Protein AF-A0A0F9HBB3-F1 (afdb_monomer_lite)

Sequence (135 aa):
MDFDGTVVENNNYPRLGKELPGAIDTLLRVQELGGRFYLWTCRGGQELEDAQKFLLSRGIALHAPYYLEGGAKPLADLYIDDRGLGAPLTPRGLDWAAIAPRLIEAMESTSRAETGCASSQEIDSPRSRQGDGEQ

Organism: NCBI:txid412755

InterPro domains:
  IPR023214 HAD superfamily [G3DSA:3.40.50.1000] (1-112)
  IPR036412 HAD-like superfamily [SSF56784] (2-86)

Radius of gyration: 22.54 Å; chains: 1; bounding box: 30×93×33 Å

Structure (mmCIF, N/CA/C/O backbone):
data_AF-A0A0F9HBB3-F1
#
_entry.id   AF-A0A0F9HBB3-F1
#
loop_
_atom_site.group_PDB
_atom_site.id
_atom_site.type_symbol
_atom_site.label_atom_id
_atom_site.label_alt_id
_atom_site.label_comp_id
_atom_site.label_asym_id
_atom_site.label_entity_id
_atom_site.label_seq_id
_atom_site.pdbx_PDB_ins_code
_atom_site.Cartn_x
_atom_site.Cartn_y
_atom_site.Cartn_z
_atom_site.occupancy
_atom_site.B_iso_or_equiv
_atom_site.auth_seq_id
_atom_site.auth_comp_id
_atom_site.auth_asym_id
_atom_site.auth_atom_id
_atom_site.pdbx_PDB_model_num
ATOM 1 N N . MET A 1 1 ? 0.203 -5.256 3.654 1.00 93.75 1 MET A N 1
ATOM 2 C CA . MET A 1 1 ? 0.418 -4.016 2.883 1.00 93.75 1 MET A CA 1
ATOM 3 C C . MET A 1 1 ? 0.081 -2.850 3.791 1.00 93.75 1 MET A C 1
ATOM 5 O O . MET A 1 1 ? -0.979 -2.893 4.410 1.00 93.75 1 MET A O 1
ATOM 9 N N . ASP A 1 2 ? 0.975 -1.873 3.898 1.00 96.31 2 ASP A N 1
ATOM 10 C CA . ASP A 1 2 ? 0.720 -0.599 4.579 1.00 96.31 2 ASP A CA 1
ATOM 11 C C . ASP A 1 2 ? -0.264 0.298 3.792 1.00 96.31 2 ASP A C 1
ATOM 13 O O . ASP A 1 2 ? -0.657 -0.026 2.671 1.00 96.31 2 ASP A O 1
ATOM 17 N N . PHE A 1 3 ? -0.741 1.387 4.399 1.00 97.44 3 PHE A N 1
ATOM 18 C CA . PHE A 1 3 ? -1.694 2.315 3.802 1.00 97.44 3 PHE A CA 1
ATOM 19 C C . PHE A 1 3 ? -1.113 3.708 3.512 1.00 97.44 3 PHE A C 1
ATOM 21 O O . PHE A 1 3 ? -1.148 4.148 2.360 1.00 97.44 3 PHE A O 1
ATOM 28 N N . ASP A 1 4 ? -0.604 4.417 4.520 1.00 98.19 4 ASP A N 1
ATOM 29 C CA . ASP A 1 4 ? -0.186 5.820 4.405 1.00 98.19 4 ASP A CA 1
ATOM 30 C C . ASP A 1 4 ? 1.265 5.937 3.950 1.00 98.19 4 ASP A C 1
ATOM 32 O O . ASP A 1 4 ? 2.185 5.632 4.692 1.00 98.19 4 ASP A O 1
ATOM 36 N N . GLY A 1 5 ? 1.473 6.458 2.746 1.00 98.19 5 GLY A N 1
ATOM 37 C CA . GLY A 1 5 ? 2.761 6.430 2.054 1.00 98.19 5 GLY A CA 1
ATOM 38 C C . GLY A 1 5 ? 2.877 5.239 1.104 1.00 98.19 5 GLY A C 1
ATOM 39 O O . GLY A 1 5 ? 3.678 5.297 0.173 1.00 98.19 5 GLY A O 1
ATOM 40 N N . THR A 1 6 ? 2.026 4.220 1.267 1.00 98.50 6 THR A N 1
ATOM 41 C CA . THR A 1 6 ? 2.013 2.997 0.449 1.00 98.50 6 THR A CA 1
ATOM 42 C C . THR A 1 6 ? 0.875 2.959 -0.571 1.00 98.50 6 THR A C 1
ATOM 44 O O . THR A 1 6 ? 1.124 2.700 -1.741 1.00 98.50 6 THR A O 1
ATOM 47 N N . VAL A 1 7 ? -0.372 3.231 -0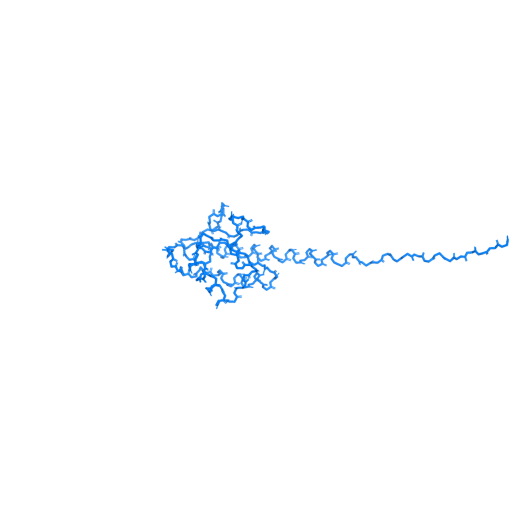.185 1.00 98.56 7 VAL A N 1
ATOM 48 C CA . VAL A 1 7 ? -1.538 3.278 -1.098 1.00 98.56 7 VAL A CA 1
ATOM 49 C C . VAL A 1 7 ? -1.937 4.719 -1.398 1.00 98.56 7 VAL A C 1
ATOM 51 O O . VAL A 1 7 ? -2.297 5.066 -2.525 1.00 98.56 7 VAL A O 1
ATOM 54 N N . VAL A 1 8 ? -1.867 5.567 -0.376 1.00 98.62 8 VAL A N 1
ATOM 55 C CA . VAL A 1 8 ? -2.167 6.997 -0.446 1.00 98.62 8 VAL A CA 1
ATOM 56 C C . VAL A 1 8 ? -0.969 7.812 0.029 1.00 98.62 8 VAL A C 1
ATOM 58 O O . VAL A 1 8 ? -0.063 7.278 0.652 1.00 98.62 8 VAL A O 1
ATOM 61 N N . GLU A 1 9 ? -0.945 9.113 -0.240 1.00 98.44 9 GLU A N 1
ATOM 62 C CA . GLU A 1 9 ? 0.061 10.020 0.327 1.00 98.44 9 GLU A CA 1
ATOM 63 C C . GLU A 1 9 ? -0.022 10.077 1.868 1.00 98.44 9 GLU A C 1
ATOM 65 O O . GLU A 1 9 ? -1.108 10.207 2.431 1.00 98.44 9 GLU A O 1
ATOM 70 N N . ASN A 1 10 ? 1.126 10.066 2.556 1.00 96.25 10 ASN A N 1
ATOM 71 C CA . ASN A 1 10 ? 1.206 10.108 4.030 1.00 96.25 10 ASN A CA 1
ATOM 72 C C . ASN A 1 10 ? 1.020 11.524 4.637 1.00 96.25 10 ASN A C 1
ATOM 74 O O . ASN A 1 10 ? 0.930 11.697 5.848 1.00 96.25 10 ASN A O 1
ATOM 78 N N . ASN A 1 11 ? 0.966 12.578 3.821 1.00 93.25 11 ASN A N 1
ATOM 79 C CA . ASN A 1 11 ? 0.904 13.979 4.280 1.00 93.25 11 ASN A CA 1
ATOM 80 C C . ASN A 1 11 ? -0.450 14.405 4.883 1.00 93.25 11 ASN A C 1
ATOM 82 O O . ASN A 1 11 ? -0.570 15.528 5.376 1.00 93.25 11 ASN A O 1
ATOM 86 N N . ASN A 1 12 ? -1.460 13.534 4.845 1.00 93.00 12 ASN A N 1
ATOM 87 C CA . ASN A 1 12 ? -2.828 13.872 5.225 1.00 93.00 12 ASN A CA 1
ATOM 88 C C . ASN A 1 12 ? -3.330 13.174 6.491 1.00 93.00 12 ASN A C 1
ATOM 90 O O . ASN A 1 12 ? -4.432 13.514 6.931 1.00 93.00 12 ASN A O 1
ATOM 94 N N . TYR A 1 13 ? -2.558 12.258 7.086 1.00 90.88 13 TYR A N 1
ATOM 95 C CA . TYR A 1 13 ? -2.948 11.575 8.322 1.00 90.88 13 TYR A CA 1
ATOM 96 C C . TYR A 1 13 ? -3.324 12.605 9.414 1.00 90.88 13 TYR A C 1
ATOM 98 O O . TYR A 1 13 ? -2.582 13.573 9.613 1.00 90.88 13 TYR A O 1
ATOM 106 N N . PRO A 1 14 ? -4.480 12.471 10.099 1.00 93.75 14 PRO A N 1
ATOM 107 C CA . PRO A 1 14 ? -5.372 11.299 10.151 1.00 93.75 14 PRO A CA 1
ATOM 108 C C . PRO A 1 14 ? -6.371 11.148 8.987 1.00 93.75 14 PRO A C 1
ATOM 110 O O . PRO A 1 14 ? -6.977 10.089 8.812 1.00 93.75 14 PRO A O 1
ATOM 113 N N . ARG A 1 15 ? -6.543 12.174 8.145 1.00 97.31 15 ARG A N 1
ATOM 114 C CA . ARG A 1 15 ? -7.415 12.102 6.960 1.00 97.31 15 ARG A CA 1
ATOM 115 C C . ARG A 1 15 ? -6.806 11.202 5.881 1.00 97.31 15 ARG A C 1
ATOM 117 O O . ARG A 1 15 ? -5.633 10.837 5.928 1.00 97.31 15 ARG A O 1
ATOM 124 N N . LEU A 1 16 ? -7.616 10.844 4.889 1.00 97.56 16 LEU A N 1
ATOM 125 C CA . LEU A 1 16 ? -7.142 10.103 3.724 1.00 97.56 16 LEU A CA 1
ATOM 126 C C . LEU A 1 16 ? -6.264 10.999 2.835 1.00 97.56 16 LEU A C 1
ATOM 128 O O . LEU A 1 16 ? -6.605 12.154 2.543 1.00 97.56 16 LEU A O 1
ATOM 132 N N . GLY A 1 17 ? -5.124 10.456 2.415 1.00 97.50 17 GLY A N 1
ATOM 133 C CA . GLY A 1 17 ? -4.286 11.036 1.373 1.00 97.50 17 GLY A CA 1
ATOM 134 C C . GLY A 1 17 ? -4.878 10.851 -0.020 1.00 97.50 17 GLY A C 1
ATOM 135 O O . GLY A 1 17 ? -5.872 10.148 -0.223 1.00 97.50 17 GLY A O 1
ATOM 136 N N . LYS A 1 18 ? -4.243 11.482 -1.007 1.00 98.19 18 LYS A N 1
ATOM 137 C CA . LYS A 1 18 ? -4.524 11.180 -2.413 1.00 98.19 18 LYS A CA 1
ATOM 138 C C . LYS A 1 18 ? -3.926 9.829 -2.767 1.00 98.19 18 LYS A C 1
ATOM 140 O O . LYS A 1 18 ? -2.851 9.491 -2.288 1.00 98.19 18 LYS A O 1
ATOM 145 N N . GLU A 1 19 ? -4.597 9.105 -3.646 1.00 98.31 19 GLU A N 1
ATOM 146 C CA . GLU A 1 19 ? -4.089 7.858 -4.208 1.00 98.31 19 GLU A CA 1
ATOM 147 C C . GLU A 1 19 ? -2.707 8.050 -4.853 1.00 98.31 19 GLU A C 1
ATOM 149 O O . GLU A 1 19 ? -2.462 9.039 -5.567 1.00 98.31 19 GLU A O 1
ATOM 154 N N . LEU A 1 20 ? -1.798 7.111 -4.580 1.00 98.62 20 LEU A N 1
ATOM 155 C CA . LEU A 1 20 ? -0.506 7.062 -5.249 1.00 98.62 20 LEU A CA 1
ATOM 156 C C . LEU A 1 20 ? -0.673 6.504 -6.669 1.00 98.62 20 LEU A C 1
ATOM 158 O O . LEU A 1 20 ? -1.389 5.518 -6.853 1.00 98.62 20 LEU A O 1
ATOM 162 N N . PRO A 1 21 ? -0.028 7.107 -7.686 1.00 98.56 21 PRO A N 1
ATOM 163 C CA . PRO A 1 21 ? -0.163 6.655 -9.067 1.00 98.56 21 PRO A CA 1
ATOM 164 C C . PRO A 1 21 ? 0.197 5.177 -9.216 1.00 98.56 21 PRO A C 1
ATOM 166 O O . PRO A 1 21 ? 1.276 4.771 -8.798 1.00 98.56 21 PRO A O 1
ATOM 169 N N . GLY A 1 22 ? -0.693 4.391 -9.823 1.00 98.25 22 GLY A N 1
ATOM 170 C CA . GLY A 1 22 ? -0.478 2.966 -10.088 1.00 98.25 22 GLY A CA 1
ATOM 171 C C . GLY A 1 22 ? -0.702 2.033 -8.894 1.00 98.25 22 GLY A C 1
ATOM 172 O O . GLY A 1 22 ? -0.636 0.819 -9.082 1.00 98.25 22 GLY A O 1
ATOM 173 N N . ALA A 1 23 ? -1.001 2.549 -7.695 1.00 98.50 23 ALA A N 1
ATOM 174 C CA . ALA A 1 23 ? -1.242 1.715 -6.518 1.00 98.50 23 ALA A CA 1
ATOM 175 C C . ALA A 1 23 ? -2.442 0.785 -6.722 1.00 98.50 23 ALA A C 1
ATOM 177 O O . ALA A 1 23 ? -2.316 -0.433 -6.638 1.00 98.50 23 ALA A O 1
ATOM 178 N N . ILE A 1 24 ? -3.604 1.354 -7.041 1.00 98.56 24 ILE A N 1
ATOM 179 C CA . ILE A 1 24 ? -4.853 0.596 -7.151 1.00 98.56 24 ILE A CA 1
ATOM 180 C C . ILE A 1 24 ? -4.826 -0.369 -8.330 1.00 98.56 24 ILE A C 1
ATOM 182 O O . ILE A 1 24 ? -5.156 -1.538 -8.145 1.00 98.56 24 ILE A O 1
ATOM 186 N N . ASP A 1 25 ? -4.354 0.076 -9.495 1.00 98.50 25 ASP A N 1
ATOM 187 C CA . ASP A 1 25 ? -4.221 -0.778 -10.681 1.00 98.50 25 ASP A CA 1
ATOM 188 C C . ASP A 1 25 ? -3.331 -1.999 -10.401 1.00 98.50 25 ASP A C 1
ATOM 190 O O . ASP A 1 25 ? -3.673 -3.129 -10.755 1.00 98.50 25 ASP A O 1
ATOM 194 N N . THR A 1 26 ? -2.210 -1.794 -9.699 1.00 98.38 26 THR A N 1
ATOM 195 C CA . THR A 1 26 ? -1.307 -2.892 -9.331 1.00 98.38 26 THR A CA 1
ATOM 196 C C . THR A 1 26 ? -1.965 -3.847 -8.341 1.00 98.38 26 THR A C 1
ATOM 198 O O . THR A 1 26 ? -1.866 -5.063 -8.501 1.00 98.38 26 THR A O 1
ATOM 201 N N . LEU A 1 27 ? -2.648 -3.324 -7.320 1.00 98.06 27 LEU A N 1
ATOM 202 C CA . LEU A 1 27 ? -3.306 -4.152 -6.311 1.00 98.06 27 LEU A CA 1
ATOM 203 C C . LEU A 1 27 ? -4.449 -4.979 -6.908 1.00 98.06 27 LEU A C 1
ATOM 205 O O . LEU A 1 27 ? -4.549 -6.166 -6.602 1.00 98.06 27 LEU A O 1
ATOM 209 N N . LEU A 1 28 ? -5.254 -4.397 -7.803 1.00 98.31 28 LEU A N 1
ATOM 210 C CA . LEU A 1 28 ? -6.279 -5.126 -8.554 1.00 98.31 28 LEU A CA 1
ATOM 211 C C . LEU A 1 28 ? -5.650 -6.269 -9.352 1.00 98.31 28 LEU A C 1
ATOM 213 O O . LEU A 1 28 ? -6.099 -7.409 -9.241 1.00 98.31 28 LEU A O 1
ATOM 217 N N . ARG A 1 29 ? -4.555 -5.996 -10.073 1.00 97.81 29 ARG A N 1
ATOM 218 C CA . ARG A 1 29 ? -3.848 -7.018 -10.852 1.00 97.81 29 ARG A CA 1
ATOM 219 C C . ARG A 1 29 ? -3.292 -8.146 -9.981 1.00 97.81 29 ARG A C 1
ATOM 221 O O . ARG A 1 29 ? -3.386 -9.313 -10.347 1.00 97.81 29 ARG A O 1
ATOM 228 N N . VAL A 1 30 ? -2.730 -7.827 -8.819 1.00 96.44 30 VAL A N 1
ATOM 229 C CA . VAL A 1 30 ? -2.276 -8.840 -7.852 1.00 96.44 30 VAL A CA 1
ATOM 230 C C . VAL A 1 30 ? -3.449 -9.694 -7.362 1.00 96.44 30 VAL A C 1
ATOM 232 O O . VAL A 1 30 ? -3.302 -10.909 -7.249 1.00 96.44 30 VAL A O 1
ATOM 235 N N . GLN A 1 31 ? -4.614 -9.090 -7.121 1.00 95.19 31 GLN A N 1
ATOM 236 C CA . GLN A 1 31 ? -5.833 -9.803 -6.727 1.00 95.19 31 GLN A CA 1
ATOM 237 C C . GLN A 1 31 ? -6.323 -10.760 -7.826 1.00 95.19 31 GLN A C 1
ATOM 239 O O . GLN A 1 31 ? -6.694 -11.894 -7.528 1.00 95.19 31 GLN A O 1
ATOM 244 N N . GLU A 1 32 ? -6.275 -10.343 -9.096 1.00 95.88 32 GLU A N 1
ATOM 245 C CA . GLU A 1 32 ? -6.585 -11.206 -10.250 1.00 95.88 32 GLU A CA 1
ATOM 246 C C . GLU A 1 32 ? -5.653 -12.419 -10.341 1.00 95.88 32 GLU A C 1
ATOM 248 O O . GLU A 1 32 ? -6.074 -13.500 -10.745 1.00 95.88 32 GLU A O 1
ATOM 253 N N . LEU A 1 33 ? -4.392 -12.251 -9.938 1.00 95.50 33 LEU A N 1
ATOM 254 C CA . LEU A 1 33 ? -3.392 -13.318 -9.873 1.00 95.50 33 LEU A CA 1
ATOM 255 C C . LEU A 1 33 ? -3.518 -14.194 -8.610 1.00 95.50 33 LEU A C 1
ATOM 257 O O . LEU A 1 33 ? -2.625 -14.986 -8.323 1.00 95.50 33 LEU A O 1
ATOM 261 N N . GLY A 1 34 ? -4.605 -14.057 -7.843 1.00 93.69 34 GLY A N 1
ATOM 262 C CA . GLY A 1 34 ? -4.869 -14.843 -6.632 1.00 93.69 34 GLY A CA 1
ATOM 263 C C . GLY A 1 34 ? -4.235 -14.282 -5.356 1.00 93.69 34 GLY A C 1
ATOM 264 O O . GLY A 1 34 ? -4.300 -14.914 -4.299 1.00 93.69 34 GLY A O 1
ATOM 265 N N . GLY A 1 35 ? -3.635 -13.092 -5.426 1.00 94.00 35 GLY A N 1
ATOM 266 C CA . GLY A 1 35 ? -3.054 -12.412 -4.276 1.00 94.00 35 GLY A CA 1
ATOM 267 C C . GLY A 1 35 ? -4.105 -12.010 -3.246 1.00 94.00 35 GLY A C 1
ATOM 268 O O . GLY A 1 35 ? -5.199 -11.553 -3.574 1.00 94.00 35 GLY A O 1
ATOM 269 N N . ARG A 1 36 ? -3.754 -12.168 -1.968 1.00 93.44 36 ARG A N 1
ATOM 270 C CA . ARG A 1 36 ? -4.604 -11.812 -0.828 1.00 93.44 36 ARG A CA 1
ATOM 271 C C . ARG A 1 36 ? -3.969 -10.676 -0.048 1.00 93.44 36 ARG A C 1
ATOM 273 O O . ARG A 1 36 ? -2.779 -10.715 0.257 1.00 93.44 36 ARG A O 1
ATOM 280 N N . PHE A 1 37 ? -4.777 -9.690 0.328 1.00 93.75 37 PHE A N 1
ATOM 281 C CA . PHE A 1 37 ? -4.292 -8.534 1.072 1.00 93.75 37 PHE A CA 1
ATOM 282 C C . PHE A 1 37 ? -4.689 -8.581 2.540 1.00 93.75 37 PHE A C 1
ATOM 284 O O . PHE A 1 37 ? -5.864 -8.700 2.888 1.00 93.75 37 PHE A O 1
ATOM 291 N N . TYR A 1 38 ? -3.685 -8.396 3.391 1.00 92.06 38 TYR A N 1
ATOM 292 C CA . TYR A 1 38 ? -3.844 -7.990 4.781 1.00 92.06 38 TYR A CA 1
ATOM 293 C C . TYR A 1 38 ? -3.453 -6.516 4.887 1.00 92.06 38 TYR A C 1
ATOM 295 O O . TYR A 1 38 ? -2.335 -6.142 4.504 1.00 92.06 38 TYR A O 1
ATOM 303 N N . LEU A 1 39 ? -4.368 -5.683 5.383 1.00 92.88 39 LEU A N 1
ATOM 304 C CA . LEU A 1 39 ? -4.071 -4.286 5.681 1.00 92.88 39 LEU A CA 1
ATOM 305 C C . LEU A 1 39 ? -3.263 -4.228 6.980 1.00 92.88 39 LEU A C 1
ATOM 307 O O . LEU A 1 39 ? -3.718 -4.703 8.017 1.00 92.88 39 LEU A O 1
ATOM 311 N N . TRP A 1 40 ? -2.061 -3.664 6.914 1.00 92.38 40 TRP A N 1
ATOM 312 C CA . TRP A 1 40 ? -1.149 -3.550 8.047 1.00 92.38 40 TRP A CA 1
ATOM 313 C C . TRP A 1 40 ? -0.789 -2.088 8.261 1.00 92.38 40 TRP A C 1
ATOM 315 O O . TRP A 1 40 ? 0.150 -1.588 7.663 1.00 92.38 40 TRP A O 1
ATOM 325 N N . THR A 1 41 ? -1.584 -1.396 9.071 1.00 92.25 41 THR A N 1
ATOM 326 C CA . THR A 1 41 ? -1.506 0.057 9.257 1.00 92.25 41 THR A CA 1
ATOM 327 C C . THR A 1 41 ? -1.572 0.413 10.739 1.00 92.25 41 THR A C 1
ATOM 329 O O . THR A 1 41 ? -2.165 -0.315 11.535 1.00 92.25 41 THR A O 1
ATOM 332 N N . CYS A 1 42 ? -0.995 1.559 11.104 1.00 90.69 42 CYS A N 1
ATOM 333 C CA . CYS A 1 42 ? -1.144 2.145 12.437 1.00 90.69 42 CYS A CA 1
ATOM 334 C C . CYS A 1 42 ? -2.503 2.839 12.646 1.00 90.69 42 CYS A C 1
ATOM 336 O O . CYS A 1 42 ? -2.790 3.259 13.766 1.00 90.69 42 CYS A O 1
ATOM 338 N N . ARG A 1 43 ? -3.331 2.984 11.598 1.00 92.00 43 ARG A N 1
ATOM 339 C CA . ARG A 1 43 ? -4.694 3.526 11.720 1.00 92.00 43 ARG A CA 1
ATOM 340 C C . ARG A 1 43 ? -5.528 2.676 12.681 1.00 92.00 43 ARG A C 1
ATOM 342 O O . ARG A 1 43 ? -5.489 1.447 12.627 1.00 92.00 43 ARG A O 1
ATOM 349 N N . GLY A 1 44 ? -6.331 3.338 13.512 1.00 90.31 44 GLY A N 1
ATOM 350 C CA . GLY A 1 44 ? -7.243 2.700 14.463 1.00 90.31 44 GLY A CA 1
ATOM 351 C C . GLY A 1 44 ? -8.618 3.368 14.483 1.00 90.31 44 GLY A C 1
ATOM 352 O O . GLY A 1 44 ? -8.778 4.501 14.032 1.00 90.31 44 GLY A O 1
ATOM 353 N N . GLY A 1 45 ? -9.629 2.662 14.996 1.00 91.44 45 GLY A N 1
ATOM 354 C CA . GLY A 1 45 ? -11.000 3.178 15.084 1.00 91.44 45 GLY A CA 1
ATOM 355 C C . GLY A 1 45 ? -11.538 3.658 13.730 1.00 91.44 45 GLY A C 1
ATOM 356 O O . GLY A 1 45 ? -11.409 2.961 12.725 1.00 91.44 45 GLY A O 1
ATOM 357 N N . GLN A 1 46 ? -12.100 4.870 13.695 1.00 94.19 46 GLN A N 1
ATOM 358 C CA . GLN A 1 46 ? -12.712 5.435 12.486 1.00 94.19 46 GLN A CA 1
ATOM 359 C C . GLN A 1 46 ? -11.728 5.564 11.315 1.00 94.19 46 GLN A C 1
ATOM 361 O O . GLN A 1 46 ? -12.099 5.336 10.168 1.00 94.19 46 GLN A O 1
ATOM 366 N N . GLU A 1 47 ? -10.463 5.881 11.588 1.00 94.69 47 GLU A N 1
ATOM 367 C CA . GLU A 1 47 ? -9.450 6.047 10.541 1.00 94.69 47 GLU A CA 1
ATOM 368 C C . GLU A 1 47 ? -9.161 4.730 9.814 1.00 94.69 47 GLU A C 1
ATOM 370 O O . GLU A 1 47 ? -8.883 4.735 8.613 1.00 94.69 47 GLU A O 1
ATOM 375 N N . LEU A 1 48 ? -9.220 3.609 10.544 1.00 94.00 48 LEU A N 1
ATOM 376 C CA . LEU A 1 48 ? -9.065 2.270 9.983 1.00 94.00 48 LEU A CA 1
ATOM 377 C C . LEU A 1 48 ? -10.275 1.907 9.122 1.00 94.00 48 LEU A C 1
ATOM 379 O O . LEU A 1 48 ? -10.103 1.425 8.004 1.00 94.00 48 LEU A O 1
ATOM 383 N N . GLU A 1 49 ? -11.488 2.182 9.605 1.00 93.88 49 GLU A N 1
ATOM 384 C CA . GLU A 1 49 ? -12.707 1.968 8.820 1.00 93.88 49 GLU A CA 1
ATOM 385 C C . GLU A 1 49 ? -12.693 2.768 7.514 1.00 93.88 49 GLU A C 1
ATOM 387 O O . GLU A 1 49 ? -13.103 2.262 6.469 1.00 93.88 49 GLU A O 1
ATOM 392 N N . ASP A 1 50 ? -12.214 4.010 7.553 1.00 96.25 50 ASP A N 1
ATOM 393 C CA . ASP A 1 50 ? -12.146 4.876 6.379 1.00 96.25 50 ASP A CA 1
ATOM 394 C C . ASP A 1 50 ? -11.140 4.344 5.351 1.00 96.25 50 ASP A C 1
ATOM 396 O O . ASP A 1 50 ? -11.433 4.334 4.154 1.00 96.25 50 ASP A O 1
ATOM 400 N N . ALA A 1 51 ? -9.992 3.823 5.799 1.00 96.19 51 ALA A N 1
ATOM 401 C CA . ALA A 1 51 ? -9.027 3.151 4.928 1.00 96.19 51 ALA A CA 1
ATOM 402 C C . ALA A 1 51 ? -9.605 1.865 4.306 1.00 96.19 51 ALA A C 1
ATOM 404 O O . ALA A 1 51 ? -9.444 1.619 3.109 1.00 96.19 51 ALA A O 1
ATOM 405 N N . GLN A 1 52 ? -10.343 1.068 5.085 1.00 95.12 52 GLN A N 1
ATOM 406 C CA . GLN A 1 52 ? -11.023 -0.131 4.585 1.00 95.12 52 GLN A CA 1
ATOM 407 C C . GLN A 1 52 ? -12.093 0.213 3.541 1.00 95.12 52 GLN A C 1
ATOM 409 O O . GLN A 1 52 ? -12.129 -0.400 2.475 1.00 95.12 52 GLN A O 1
ATOM 414 N N . LYS A 1 53 ? -12.926 1.232 3.799 1.00 96.69 53 LYS A N 1
ATOM 415 C CA . LYS A 1 53 ? -13.927 1.740 2.843 1.00 96.69 53 LYS A CA 1
ATOM 416 C C . LYS A 1 53 ? -13.265 2.306 1.585 1.00 96.69 53 LYS A C 1
ATOM 418 O O . LYS A 1 53 ? -13.760 2.083 0.479 1.00 96.69 53 LYS A O 1
ATOM 423 N N . PHE A 1 54 ? -12.135 3.001 1.726 1.00 97.88 54 PHE A N 1
ATOM 424 C CA . PHE A 1 54 ? -11.368 3.524 0.596 1.00 97.88 54 PHE A CA 1
ATOM 425 C C . PHE A 1 54 ? -10.916 2.400 -0.344 1.00 97.88 54 PHE A C 1
ATOM 427 O O . PHE A 1 54 ? -11.126 2.508 -1.552 1.00 97.88 54 PHE A O 1
ATOM 434 N N . LEU A 1 55 ? -10.353 1.319 0.203 1.00 97.69 55 LEU A N 1
ATOM 435 C CA . LEU A 1 55 ? -9.914 0.148 -0.563 1.00 97.6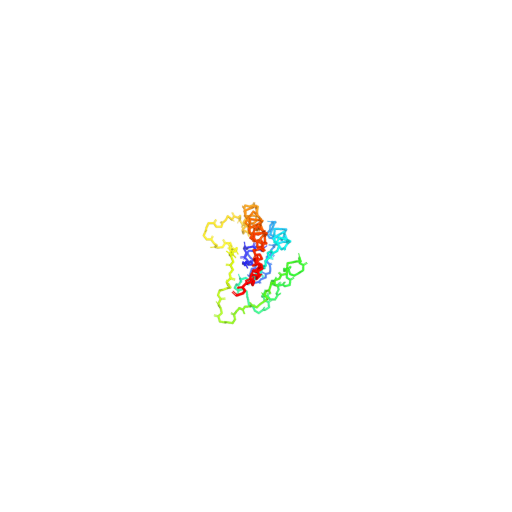9 55 LEU A CA 1
ATOM 436 C C . LEU A 1 55 ? -11.098 -0.599 -1.187 1.00 97.69 55 LEU A C 1
ATOM 438 O O . LEU A 1 55 ? -11.100 -0.864 -2.390 1.00 97.69 55 LEU A O 1
ATOM 442 N N . LEU A 1 56 ? -12.144 -0.851 -0.398 1.00 97.06 56 LEU A N 1
ATOM 443 C CA . LEU A 1 56 ? -13.336 -1.560 -0.856 1.00 97.06 56 LEU A CA 1
ATOM 444 C C . LEU A 1 56 ? -14.039 -0.826 -2.005 1.00 97.06 56 LEU A C 1
ATOM 446 O O . LEU A 1 56 ? -14.415 -1.448 -2.995 1.00 97.06 56 LEU A O 1
ATOM 450 N N . SER A 1 57 ? -14.170 0.502 -1.917 1.00 97.94 57 SER A N 1
ATOM 451 C CA . SER A 1 57 ? -14.784 1.318 -2.980 1.00 97.94 57 SER A CA 1
ATOM 452 C C . SER A 1 57 ? -13.995 1.328 -4.297 1.00 97.94 57 SER A C 1
ATOM 454 O O . SER A 1 57 ? -14.525 1.761 -5.316 1.00 97.94 57 SER A O 1
ATOM 456 N N . ARG A 1 58 ? -12.755 0.823 -4.291 1.00 98.31 58 ARG A N 1
ATOM 457 C CA . ARG A 1 58 ? -11.885 0.646 -5.465 1.00 98.31 58 ARG A CA 1
ATOM 458 C C . ARG A 1 58 ? -11.775 -0.808 -5.928 1.00 98.31 58 ARG A C 1
ATOM 460 O O . ARG A 1 58 ? -10.983 -1.100 -6.813 1.00 98.31 58 ARG A O 1
ATOM 467 N N . GLY A 1 59 ? -12.547 -1.719 -5.335 1.00 97.12 59 GLY A N 1
ATOM 468 C CA . GLY A 1 59 ? -12.526 -3.144 -5.677 1.00 97.12 59 GLY A CA 1
ATOM 469 C C . GLY A 1 59 ? -11.406 -3.948 -5.007 1.00 97.12 59 GLY A C 1
ATOM 470 O O . GLY A 1 59 ? -11.235 -5.128 -5.319 1.00 97.12 59 GLY A O 1
ATOM 471 N N . ILE A 1 60 ? -10.665 -3.352 -4.066 1.00 97.50 60 ILE A N 1
ATOM 472 C CA . ILE A 1 60 ? -9.654 -4.073 -3.290 1.00 97.50 60 ILE A CA 1
ATOM 473 C C . ILE A 1 60 ? -10.328 -4.768 -2.108 1.00 97.50 60 ILE A C 1
ATOM 475 O O . ILE A 1 60 ? -10.808 -4.124 -1.171 1.00 97.50 60 ILE A O 1
ATOM 479 N N . ALA A 1 61 ? -10.359 -6.096 -2.155 1.00 93.50 61 ALA A N 1
ATOM 480 C CA . ALA A 1 61 ? -10.927 -6.943 -1.122 1.00 93.50 61 ALA A CA 1
ATOM 481 C C . ALA A 1 61 ? -9.833 -7.363 -0.133 1.00 93.50 61 ALA A C 1
ATOM 483 O O . ALA A 1 61 ? -8.875 -8.058 -0.478 1.00 93.50 61 ALA A O 1
ATOM 484 N N . LEU A 1 62 ? -9.989 -6.957 1.125 1.00 92.69 62 LEU A N 1
ATOM 485 C CA . LEU A 1 62 ? -9.112 -7.398 2.203 1.00 92.69 62 LEU A CA 1
ATOM 486 C C . LEU A 1 62 ? -9.512 -8.806 2.649 1.00 92.69 62 LEU A C 1
ATOM 488 O O . LEU A 1 62 ? -10.683 -9.070 2.914 1.00 92.69 62 LEU A O 1
ATOM 492 N N . HIS A 1 63 ? -8.534 -9.703 2.768 1.00 87.31 63 HIS A N 1
ATOM 493 C CA . HIS A 1 63 ? -8.768 -11.082 3.203 1.00 87.31 63 HIS A CA 1
ATOM 494 C C . HIS A 1 63 ? -9.154 -11.165 4.685 1.00 87.31 63 HIS A C 1
ATOM 496 O O . HIS A 1 63 ? -9.933 -12.020 5.092 1.00 87.31 63 HIS A O 1
ATOM 502 N N . ALA A 1 64 ? -8.625 -10.246 5.485 1.00 73.19 64 ALA A N 1
ATOM 503 C CA . ALA A 1 64 ? -8.942 -10.096 6.890 1.00 73.19 64 ALA A CA 1
ATOM 504 C C . ALA A 1 64 ? -9.028 -8.595 7.201 1.00 73.19 64 ALA A C 1
ATOM 506 O O . ALA A 1 64 ? -8.001 -7.915 7.151 1.00 73.19 64 ALA A O 1
ATOM 507 N N . PRO A 1 65 ? -10.217 -8.048 7.512 1.00 56.97 65 PRO A N 1
ATOM 508 C CA . PRO A 1 65 ? -10.351 -6.665 7.975 1.00 56.97 65 PRO A CA 1
ATOM 509 C C . PRO A 1 65 ? -9.851 -6.465 9.417 1.00 56.97 65 PRO A C 1
ATOM 511 O O . PRO A 1 65 ? -9.908 -5.354 9.938 1.00 56.97 65 PRO A O 1
ATOM 514 N N . TYR A 1 66 ? -9.405 -7.524 10.096 1.00 53.91 66 TYR A N 1
ATOM 515 C CA . TYR A 1 66 ? -9.103 -7.502 11.523 1.00 53.91 66 TYR A CA 1
ATOM 516 C C . TYR A 1 66 ? -7.628 -7.200 11.796 1.00 53.91 66 TYR A C 1
ATOM 518 O O . TYR A 1 66 ? -6.723 -7.883 11.317 1.00 53.91 66 TYR A O 1
ATOM 526 N N . TYR A 1 67 ? -7.420 -6.204 12.653 1.00 54.41 67 TYR A N 1
ATOM 527 C CA . TYR A 1 67 ? -6.243 -6.111 13.505 1.00 54.41 67 TYR A CA 1
ATOM 528 C C . TYR A 1 67 ? -6.161 -7.411 14.320 1.00 54.41 67 TYR A C 1
ATOM 530 O O . TYR A 1 67 ? -7.137 -7.781 14.974 1.00 54.41 67 TYR A O 1
ATOM 538 N N . LEU A 1 68 ? -5.043 -8.137 14.258 1.00 56.47 68 LEU A N 1
ATOM 539 C CA . LEU A 1 68 ? -4.839 -9.280 15.147 1.00 56.47 68 LEU A CA 1
ATOM 540 C C . LEU A 1 68 ? -4.788 -8.737 16.581 1.00 56.47 68 LEU A C 1
ATOM 542 O O . LEU A 1 68 ? -3.939 -7.895 16.888 1.00 56.47 68 LEU A O 1
ATOM 546 N N . GLU A 1 69 ? -5.719 -9.165 17.439 1.00 49.75 69 GLU A N 1
ATOM 547 C CA . GLU A 1 69 ? -5.746 -8.766 18.849 1.00 49.75 69 GLU A CA 1
ATOM 548 C C . GLU A 1 69 ? -4.345 -8.921 19.467 1.00 49.75 69 GLU A C 1
ATOM 550 O O . GLU A 1 69 ? -3.680 -9.943 19.298 1.00 49.75 69 GLU A O 1
ATOM 555 N N . GLY A 1 70 ? -3.861 -7.868 20.134 1.00 58.50 70 GLY A N 1
ATOM 556 C CA . GLY A 1 70 ? -2.516 -7.829 20.720 1.00 58.50 70 GLY A CA 1
ATOM 557 C C . GLY A 1 70 ? -1.396 -7.312 19.806 1.00 58.50 70 GLY A C 1
ATOM 558 O O . GLY A 1 70 ? -0.240 -7.329 20.222 1.00 58.50 70 GLY A O 1
ATOM 559 N N . GLY A 1 71 ? -1.699 -6.828 18.594 1.00 60.47 71 GLY A N 1
ATOM 560 C CA . GLY A 1 71 ? -0.701 -6.194 17.719 1.00 60.47 71 GLY A CA 1
ATOM 561 C C . GLY A 1 71 ? 0.253 -7.185 17.052 1.00 60.47 71 GLY A C 1
ATOM 562 O O . GLY A 1 71 ? 1.370 -6.826 16.674 1.00 60.47 71 GLY A O 1
ATOM 563 N N . ALA A 1 72 ? -0.170 -8.442 16.910 1.00 71.06 72 ALA A N 1
ATOM 564 C CA . ALA A 1 72 ? 0.623 -9.455 16.232 1.00 71.06 72 ALA A CA 1
ATOM 565 C C . ALA A 1 72 ? 0.784 -9.103 14.744 1.00 71.06 72 ALA A C 1
ATOM 567 O O . ALA A 1 72 ? -0.182 -8.787 14.051 1.00 71.06 72 ALA A O 1
ATOM 568 N N . LYS A 1 73 ? 2.023 -9.170 14.250 1.00 80.00 73 LYS A N 1
ATOM 569 C CA . LYS A 1 73 ? 2.351 -8.959 12.837 1.00 80.00 73 LYS A CA 1
ATOM 570 C C . LYS A 1 73 ? 1.712 -10.076 11.985 1.00 80.00 73 LYS A C 1
ATOM 572 O O . LYS A 1 73 ? 1.972 -11.243 12.279 1.00 80.00 73 LYS A O 1
ATOM 577 N N . PRO A 1 74 ? 0.919 -9.764 10.940 1.00 80.69 74 PRO A N 1
ATOM 578 C CA . PRO A 1 74 ? 0.299 -10.759 10.078 1.00 80.69 74 PRO A CA 1
ATOM 579 C C . PRO A 1 74 ? 1.375 -11.594 9.405 1.00 80.69 74 PRO A C 1
ATOM 581 O O . PRO A 1 74 ? 2.311 -11.030 8.845 1.00 80.69 74 PRO A O 1
ATOM 584 N N . LEU A 1 75 ? 1.234 -12.917 9.436 1.00 85.88 75 LEU A N 1
ATOM 585 C CA . LEU A 1 75 ? 2.086 -13.801 8.652 1.00 85.88 75 LEU A CA 1
ATOM 586 C C . LEU A 1 75 ? 1.715 -13.649 7.171 1.00 85.88 75 LEU A C 1
ATOM 588 O O . LEU A 1 75 ? 0.591 -13.958 6.781 1.00 85.88 75 LEU A O 1
ATOM 592 N N . ALA A 1 76 ? 2.652 -13.153 6.368 1.00 89.50 76 ALA A N 1
ATOM 593 C CA . ALA A 1 76 ? 2.475 -12.916 4.941 1.00 89.50 76 ALA A CA 1
ATOM 594 C C . ALA A 1 76 ? 3.756 -13.256 4.171 1.00 89.50 76 ALA A C 1
ATOM 596 O O . ALA A 1 76 ? 4.855 -13.145 4.723 1.00 89.50 76 ALA A O 1
ATOM 597 N N . ASP A 1 77 ? 3.600 -13.605 2.893 1.00 91.88 77 ASP A N 1
ATOM 598 C CA . ASP A 1 77 ? 4.715 -13.877 1.977 1.00 91.88 77 ASP A CA 1
ATOM 599 C C . ASP A 1 77 ? 5.518 -12.606 1.673 1.00 91.88 77 ASP A C 1
ATOM 601 O O . ASP A 1 77 ? 6.744 -12.636 1.579 1.00 91.88 77 ASP A O 1
ATOM 605 N N . LEU A 1 78 ? 4.821 -11.469 1.557 1.00 92.69 78 LEU A N 1
ATOM 606 C CA . LEU A 1 78 ? 5.401 -10.163 1.256 1.00 92.69 78 LEU A CA 1
ATOM 607 C C . LEU A 1 78 ? 4.811 -9.068 2.150 1.00 92.69 78 LEU A C 1
ATOM 609 O O . LEU A 1 78 ? 3.608 -9.020 2.419 1.00 92.69 78 LEU A O 1
ATOM 613 N N . TYR A 1 79 ? 5.672 -8.130 2.544 1.00 93.56 79 TYR A N 1
ATOM 614 C CA . TYR A 1 79 ? 5.295 -6.889 3.216 1.00 93.56 79 TYR A CA 1
ATOM 615 C C . TYR A 1 79 ? 5.637 -5.728 2.286 1.00 93.56 79 TYR A C 1
ATOM 617 O O . TYR A 1 79 ? 6.795 -5.543 1.922 1.00 93.56 79 TYR A O 1
ATOM 625 N N . ILE A 1 80 ? 4.616 -4.973 1.888 1.00 96.00 80 ILE A N 1
ATOM 626 C CA . ILE A 1 80 ? 4.737 -3.777 1.049 1.00 96.00 80 ILE A CA 1
ATOM 627 C C . ILE A 1 80 ? 4.509 -2.578 1.963 1.00 96.00 80 ILE A C 1
ATOM 629 O O . ILE A 1 80 ? 3.436 -2.495 2.567 1.00 96.00 80 ILE A O 1
ATOM 633 N N . ASP A 1 81 ? 5.525 -1.729 2.093 1.00 97.19 81 ASP A N 1
ATOM 634 C CA . ASP A 1 81 ? 5.603 -0.646 3.075 1.00 97.19 81 ASP A CA 1
ATOM 635 C C . ASP A 1 81 ? 6.578 0.430 2.567 1.00 97.19 81 ASP A C 1
ATOM 637 O O . ASP A 1 81 ? 7.695 0.101 2.152 1.00 97.19 81 ASP A O 1
ATOM 641 N N . ASP A 1 82 ? 6.173 1.700 2.574 1.00 97.88 82 ASP A N 1
ATOM 642 C CA . ASP A 1 82 ? 7.000 2.835 2.143 1.00 97.88 82 ASP A CA 1
ATOM 643 C C . ASP A 1 82 ? 8.208 3.075 3.061 1.00 97.88 82 ASP A C 1
ATOM 645 O O . ASP A 1 82 ? 9.208 3.658 2.642 1.00 97.88 82 ASP A O 1
ATOM 649 N N . ARG A 1 83 ? 8.164 2.574 4.299 1.00 96.38 83 ARG A N 1
ATOM 650 C CA . ARG A 1 83 ? 9.278 2.631 5.256 1.00 96.38 83 ARG A CA 1
ATOM 651 C C . ARG A 1 83 ? 10.135 1.371 5.259 1.00 96.38 83 ARG A C 1
ATOM 653 O O . ARG A 1 83 ? 11.059 1.260 6.070 1.00 96.38 83 ARG A O 1
ATOM 660 N N . GLY A 1 84 ? 9.875 0.431 4.352 1.00 96.25 84 GLY A N 1
ATOM 661 C CA . GLY A 1 84 ? 10.752 -0.709 4.121 1.00 96.25 84 GLY A CA 1
ATOM 662 C C . GLY A 1 84 ? 12.146 -0.258 3.674 1.00 96.25 84 GLY A C 1
ATOM 663 O O . GLY A 1 84 ? 12.292 0.587 2.792 1.00 96.25 84 GLY A O 1
ATOM 664 N N . LEU A 1 85 ? 13.203 -0.833 4.258 1.00 96.50 85 LEU A N 1
ATOM 665 C CA . LEU A 1 85 ? 14.573 -0.532 3.837 1.00 96.50 85 LEU A CA 1
ATOM 666 C C . LEU A 1 85 ? 14.756 -0.889 2.353 1.00 96.50 85 LEU A C 1
ATOM 668 O O . LEU A 1 85 ? 14.577 -2.041 1.962 1.00 96.50 85 LEU A O 1
ATOM 672 N N . GLY A 1 86 ? 15.137 0.098 1.540 1.00 95.12 86 GLY A N 1
ATOM 673 C CA . GLY A 1 86 ? 15.299 -0.074 0.094 1.00 95.12 86 GLY A CA 1
ATOM 674 C C . GLY A 1 86 ? 14.002 0.038 -0.712 1.00 95.12 86 GLY A C 1
ATOM 675 O O . GLY A 1 86 ? 14.031 -0.220 -1.916 1.00 95.12 86 GLY A O 1
ATOM 676 N N . ALA A 1 87 ? 12.885 0.435 -0.091 1.00 96.69 87 ALA A N 1
ATOM 677 C CA . ALA A 1 87 ? 11.676 0.798 -0.817 1.00 96.69 87 ALA A CA 1
ATOM 678 C C . ALA A 1 87 ? 11.986 1.942 -1.805 1.00 96.69 87 ALA A C 1
ATOM 680 O O . ALA A 1 87 ? 12.576 2.952 -1.409 1.00 96.69 87 ALA A O 1
ATOM 681 N N . PRO A 1 88 ? 11.636 1.809 -3.096 1.00 97.62 88 PRO A N 1
ATOM 682 C CA . PRO A 1 88 ? 11.783 2.905 -4.040 1.00 97.62 88 PRO A CA 1
ATOM 683 C C . PRO A 1 88 ? 10.703 3.950 -3.753 1.00 97.62 88 PRO A C 1
ATOM 685 O O . PRO A 1 88 ? 9.517 3.627 -3.690 1.00 97.62 88 PRO A O 1
ATOM 688 N N . LEU A 1 89 ? 11.112 5.203 -3.562 1.00 98.19 89 LEU A N 1
ATOM 689 C CA . LEU A 1 89 ? 10.220 6.287 -3.159 1.00 98.19 89 LEU A CA 1
ATOM 690 C C . LEU A 1 89 ? 10.201 7.410 -4.190 1.00 98.19 89 LEU A C 1
ATOM 692 O O . LEU A 1 89 ? 11.226 7.810 -4.739 1.00 98.19 89 LEU A O 1
ATOM 696 N N . THR A 1 90 ? 9.018 7.980 -4.362 1.00 97.94 90 THR A N 1
ATOM 697 C CA . THR A 1 90 ? 8.798 9.298 -4.955 1.00 97.94 90 THR A CA 1
ATOM 698 C C . THR A 1 90 ? 8.569 10.324 -3.836 1.00 97.94 90 THR A C 1
ATOM 700 O O . THR A 1 90 ? 8.299 9.939 -2.696 1.00 97.94 90 THR A O 1
ATOM 703 N N . PRO A 1 91 ? 8.553 11.640 -4.126 1.00 97.06 91 PRO A N 1
ATOM 704 C CA . PRO A 1 91 ? 8.159 12.644 -3.133 1.00 97.06 91 PRO A CA 1
ATOM 705 C C . PRO A 1 91 ? 6.746 12.460 -2.549 1.00 97.06 91 PRO A C 1
ATOM 707 O O . PRO A 1 91 ? 6.428 13.074 -1.535 1.00 97.06 91 PRO A O 1
ATOM 710 N N . ARG A 1 92 ? 5.883 11.662 -3.195 1.00 96.31 92 ARG A N 1
ATOM 711 C CA . ARG A 1 92 ? 4.501 11.406 -2.757 1.00 96.31 92 ARG A CA 1
ATOM 712 C C . ARG A 1 92 ? 4.379 10.170 -1.855 1.00 96.31 92 ARG A C 1
ATOM 714 O O . ARG A 1 92 ? 3.429 10.094 -1.082 1.00 96.31 92 ARG A O 1
ATOM 721 N N . GLY A 1 93 ? 5.316 9.227 -1.951 1.00 97.88 93 GLY A N 1
ATOM 722 C CA . GLY A 1 93 ? 5.252 7.910 -1.314 1.00 97.88 93 GLY A CA 1
ATOM 723 C C . GLY A 1 93 ? 5.883 6.831 -2.193 1.00 97.88 93 GLY A C 1
ATOM 724 O O . GLY A 1 93 ? 6.658 7.144 -3.102 1.00 97.88 93 GLY A O 1
ATOM 725 N N . LEU A 1 94 ? 5.533 5.574 -1.938 1.00 98.50 94 LEU A N 1
ATOM 726 C CA . LEU A 1 94 ? 6.032 4.393 -2.638 1.00 98.50 94 LEU A CA 1
ATOM 727 C C . LEU A 1 94 ? 5.900 4.514 -4.166 1.00 98.50 94 LEU A C 1
ATOM 729 O O . LEU A 1 94 ? 4.844 4.866 -4.697 1.00 98.50 94 LEU A O 1
ATOM 733 N N . ASP A 1 95 ? 6.990 4.225 -4.876 1.00 98.50 95 ASP A N 1
ATOM 734 C CA . ASP A 1 95 ? 7.030 4.227 -6.336 1.00 98.50 95 ASP A CA 1
ATOM 735 C C . ASP A 1 95 ? 6.455 2.916 -6.890 1.00 98.50 95 ASP A C 1
ATOM 737 O O . 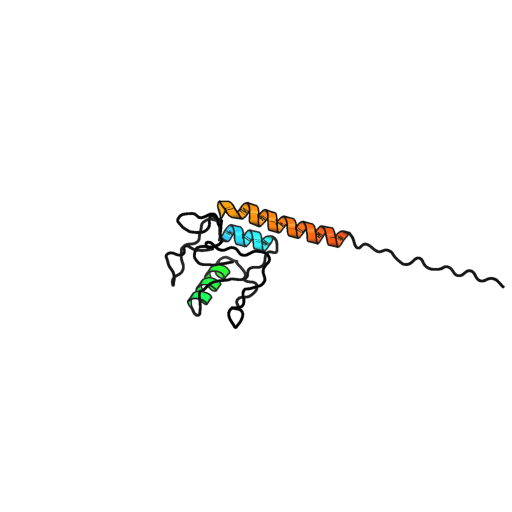ASP A 1 95 ? 7.155 1.911 -7.063 1.00 98.50 95 ASP A O 1
ATOM 741 N N . TRP A 1 96 ? 5.153 2.929 -7.182 1.00 98.44 96 TRP A N 1
ATOM 742 C CA . TRP A 1 96 ? 4.466 1.775 -7.759 1.00 98.44 96 TRP A CA 1
ATOM 743 C C . TRP A 1 96 ? 4.975 1.396 -9.146 1.00 98.44 96 TRP A C 1
ATOM 745 O O . TRP A 1 96 ? 5.003 0.209 -9.464 1.00 98.44 96 TRP A O 1
ATOM 755 N N . ALA A 1 97 ? 5.446 2.354 -9.949 1.00 98.06 97 ALA A N 1
ATOM 756 C CA . ALA A 1 97 ? 6.011 2.044 -11.258 1.00 98.06 97 ALA A CA 1
ATOM 757 C C . ALA A 1 97 ? 7.302 1.217 -11.127 1.00 98.06 97 ALA A C 1
ATOM 759 O O . ALA A 1 97 ? 7.560 0.338 -11.950 1.00 98.06 97 ALA A O 1
ATOM 760 N N . ALA A 1 98 ? 8.081 1.450 -10.066 1.00 97.69 98 ALA A N 1
ATOM 761 C CA . ALA A 1 98 ? 9.293 0.689 -9.783 1.00 97.69 98 ALA A CA 1
ATOM 762 C C . ALA A 1 98 ? 9.023 -0.716 -9.208 1.00 97.69 98 ALA A C 1
ATOM 764 O O . ALA A 1 98 ? 9.769 -1.651 -9.517 1.00 97.69 98 ALA A O 1
ATOM 765 N N . ILE A 1 99 ? 7.993 -0.893 -8.369 1.00 96.94 99 ILE A N 1
ATOM 766 C CA . ILE A 1 99 ? 7.737 -2.186 -7.699 1.00 96.94 99 ILE A CA 1
ATOM 767 C C . ILE A 1 99 ? 6.759 -3.094 -8.445 1.00 96.94 99 ILE A C 1
ATOM 769 O O . ILE A 1 99 ? 6.891 -4.313 -8.333 1.00 96.94 99 ILE A O 1
ATOM 773 N N . ALA A 1 100 ? 5.798 -2.542 -9.195 1.00 97.69 100 ALA A N 1
ATOM 774 C CA . ALA A 1 100 ? 4.719 -3.325 -9.794 1.00 97.69 100 ALA A CA 1
ATOM 775 C C . ALA A 1 100 ? 5.231 -4.469 -10.685 1.00 97.69 100 ALA A C 1
ATOM 777 O O . ALA A 1 100 ? 4.798 -5.597 -10.458 1.00 97.69 100 ALA A O 1
ATOM 778 N N . PRO A 1 101 ? 6.203 -4.272 -11.604 1.00 97.19 101 PRO A N 1
ATOM 779 C CA . PRO A 1 101 ? 6.690 -5.367 -12.444 1.00 97.19 101 PRO A CA 1
ATOM 780 C C . PRO A 1 101 ? 7.243 -6.544 -11.631 1.00 97.19 101 PRO A C 1
ATOM 782 O O . PRO A 1 101 ? 6.938 -7.695 -11.924 1.00 97.19 101 PRO A O 1
ATOM 785 N N . ARG A 1 102 ? 7.997 -6.250 -10.563 1.00 94.31 102 ARG A N 1
ATOM 786 C CA . ARG A 1 102 ? 8.599 -7.270 -9.690 1.00 94.31 102 ARG A CA 1
ATOM 787 C C . ARG A 1 102 ? 7.550 -8.002 -8.863 1.00 94.31 102 ARG A C 1
ATOM 789 O O . ARG A 1 102 ? 7.653 -9.207 -8.664 1.00 94.31 102 ARG A O 1
ATOM 796 N N . LEU A 1 103 ? 6.547 -7.272 -8.376 1.00 94.94 103 LEU A N 1
ATOM 797 C CA . LEU A 1 103 ? 5.449 -7.857 -7.618 1.00 94.94 103 LEU A CA 1
ATOM 798 C C . LEU A 1 103 ? 4.616 -8.797 -8.497 1.00 94.94 103 LEU A C 1
ATOM 800 O O . LEU A 1 103 ? 4.328 -9.916 -8.085 1.00 94.94 103 LEU A O 1
ATOM 804 N N . ILE A 1 104 ? 4.280 -8.375 -9.718 1.00 95.88 104 ILE A N 1
ATOM 805 C CA . ILE A 1 104 ? 3.535 -9.200 -10.675 1.00 95.88 104 ILE A CA 1
ATOM 806 C C . ILE A 1 104 ? 4.329 -10.449 -11.073 1.00 95.88 104 ILE A C 1
ATOM 808 O O . ILE A 1 104 ? 3.788 -11.551 -11.032 1.00 95.88 104 ILE A O 1
ATOM 812 N N . GLU A 1 105 ? 5.621 -10.310 -11.373 1.00 93.69 105 GLU A N 1
ATOM 813 C CA . GLU A 1 105 ? 6.487 -11.449 -11.693 1.00 93.69 105 GLU A CA 1
ATOM 814 C C . GLU A 1 105 ? 6.569 -12.467 -10.541 1.00 93.69 105 GLU A C 1
ATOM 816 O O . GLU A 1 1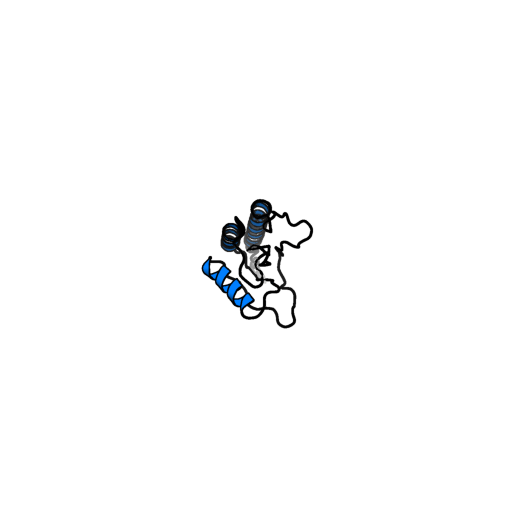05 ? 6.520 -13.682 -10.775 1.00 93.69 105 GLU A O 1
ATOM 821 N N . ALA A 1 106 ? 6.659 -11.987 -9.295 1.00 90.75 106 ALA A N 1
ATOM 822 C CA . ALA A 1 106 ? 6.654 -12.844 -8.113 1.00 90.75 106 ALA A CA 1
ATOM 823 C C . ALA A 1 106 ? 5.337 -13.629 -7.994 1.00 90.75 106 ALA A C 1
ATOM 825 O O . ALA A 1 106 ? 5.366 -14.843 -7.790 1.00 90.75 106 ALA A O 1
ATOM 826 N N . MET A 1 107 ? 4.195 -12.965 -8.198 1.00 91.00 107 MET A N 1
ATOM 827 C CA . MET A 1 107 ? 2.872 -13.602 -8.168 1.00 91.00 107 MET A CA 1
ATOM 828 C C . MET A 1 107 ? 2.723 -14.690 -9.241 1.00 91.00 107 MET A C 1
ATOM 830 O O . MET A 1 107 ? 2.297 -15.808 -8.948 1.00 91.00 107 MET A O 1
ATOM 834 N N . GLU A 1 108 ? 3.117 -14.398 -10.482 1.00 90.81 108 GLU A N 1
ATOM 835 C CA . GLU A 1 108 ? 3.040 -15.362 -11.587 1.00 90.81 108 GLU A CA 1
ATOM 836 C C . GLU A 1 108 ? 3.967 -16.567 -11.378 1.00 90.81 108 GLU A C 1
ATOM 838 O O . GLU A 1 108 ? 3.626 -17.696 -11.739 1.00 90.81 108 GLU A O 1
ATOM 843 N N . SER A 1 109 ? 5.142 -16.350 -10.784 1.00 87.38 109 SER A N 1
ATOM 844 C CA . SER A 1 109 ? 6.102 -17.422 -10.506 1.00 87.38 109 SER A CA 1
ATOM 845 C C . SER A 1 109 ? 5.596 -18.391 -9.439 1.00 87.38 109 SER A C 1
ATOM 847 O O . SER A 1 109 ? 5.737 -19.602 -9.616 1.00 87.38 109 SER A O 1
ATOM 849 N N . THR A 1 110 ? 4.946 -17.884 -8.389 1.00 81.00 110 THR A N 1
ATOM 850 C CA . THR A 1 110 ? 4.290 -18.715 -7.368 1.00 81.00 110 THR A CA 1
ATOM 851 C C . THR A 1 110 ? 3.171 -19.559 -7.978 1.00 81.00 110 THR A C 1
ATOM 853 O O . THR A 1 110 ? 3.158 -20.776 -7.804 1.00 81.00 110 THR A O 1
ATOM 856 N N . SER A 1 111 ? 2.30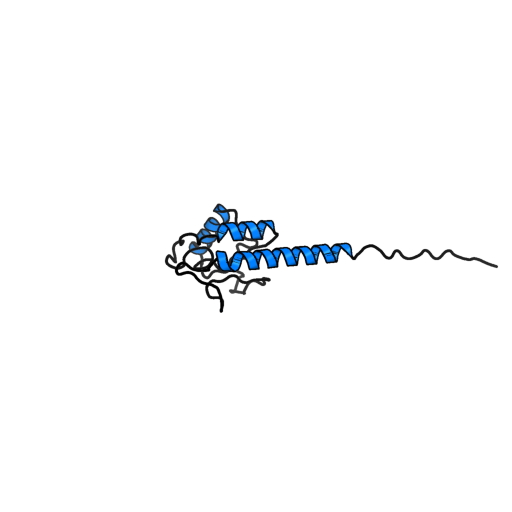1 -18.951 -8.792 1.00 77.62 111 SER A N 1
ATOM 857 C CA . SER A 1 111 ? 1.199 -19.663 -9.458 1.00 77.62 111 SER A CA 1
ATOM 858 C C . SER A 1 111 ? 1.688 -20.806 -10.366 1.00 77.62 111 SER A C 1
ATOM 860 O O . SER A 1 111 ? 1.125 -21.908 -10.366 1.00 77.62 111 SER A O 1
ATOM 862 N N . ARG A 1 112 ? 2.787 -20.590 -11.107 1.00 78.94 112 ARG A N 1
ATOM 863 C CA . ARG A 1 112 ? 3.419 -21.641 -11.927 1.00 78.94 112 ARG A CA 1
ATOM 864 C C . ARG A 1 112 ? 3.957 -22.798 -11.084 1.00 78.94 112 ARG A C 1
ATOM 866 O O . ARG A 1 112 ? 3.789 -23.951 -11.480 1.00 78.94 112 ARG A O 1
ATOM 873 N N . ALA A 1 113 ? 4.597 -22.510 -9.951 1.00 75.81 113 ALA A N 1
ATOM 874 C CA . ALA A 1 113 ? 5.153 -23.537 -9.070 1.00 75.81 113 ALA A CA 1
ATOM 875 C C . ALA A 1 113 ? 4.056 -24.431 -8.463 1.00 75.81 113 ALA A C 1
ATOM 877 O O . ALA A 1 113 ? 4.206 -25.654 -8.429 1.00 75.81 113 ALA A O 1
ATOM 878 N N . GLU A 1 114 ? 2.930 -23.842 -8.056 1.00 73.81 114 GLU A N 1
ATOM 879 C CA . GLU A 1 114 ? 1.774 -24.579 -7.529 1.00 73.81 114 GLU A CA 1
ATOM 880 C C . GLU A 1 114 ? 1.138 -25.482 -8.597 1.00 73.81 114 GLU A C 1
ATOM 882 O O . GLU A 1 114 ? 0.866 -26.658 -8.345 1.00 73.81 114 GLU A O 1
ATOM 887 N N . THR A 1 115 ? 0.987 -24.968 -9.822 1.00 71.00 115 THR A N 1
ATOM 888 C CA . THR A 1 115 ? 0.413 -25.727 -10.945 1.00 71.00 115 THR A CA 1
ATOM 889 C C . THR A 1 115 ? 1.327 -26.875 -11.397 1.00 71.00 115 THR A C 1
ATOM 891 O O . THR A 1 115 ? 0.848 -27.967 -11.694 1.00 71.00 115 THR A O 1
ATOM 894 N N . GLY A 1 116 ? 2.649 -26.663 -11.420 1.00 62.00 116 GLY A N 1
ATOM 895 C CA . GLY A 1 116 ? 3.627 -27.692 -11.801 1.00 62.00 116 GLY A CA 1
ATOM 896 C C . GLY A 1 116 ? 3.793 -28.817 -10.771 1.00 62.00 116 GLY A C 1
ATOM 897 O O . GLY A 1 116 ? 4.104 -29.949 -11.137 1.00 62.00 116 GLY A O 1
ATOM 898 N N . CYS A 1 117 ? 3.555 -28.538 -9.487 1.00 53.41 117 CYS A N 1
ATOM 899 C CA . CYS A 1 117 ? 3.559 -29.562 -8.440 1.00 53.41 117 CYS A CA 1
ATOM 900 C C . CYS A 1 117 ? 2.317 -30.469 -8.532 1.00 53.41 117 CYS A C 1
ATOM 902 O O . CYS A 1 117 ? 2.418 -31.688 -8.380 1.00 53.41 117 CYS A O 1
ATOM 904 N N . ALA A 1 118 ? 1.154 -29.893 -8.860 1.00 56.25 118 ALA A N 1
ATOM 905 C CA . ALA A 1 118 ? -0.108 -30.624 -8.970 1.00 56.25 118 ALA A CA 1
ATOM 906 C C . ALA A 1 118 ? -0.151 -31.632 -10.139 1.00 56.25 118 ALA A C 1
ATOM 908 O O . ALA A 1 118 ? -0.868 -32.625 -10.052 1.00 56.25 118 ALA A O 1
ATOM 909 N N . SER A 1 119 ? 0.627 -31.430 -11.210 1.00 54.88 119 SER A N 1
ATOM 910 C CA . SER A 1 119 ? 0.664 -32.343 -12.367 1.00 54.88 119 SER A CA 1
ATOM 911 C C . SER A 1 119 ? 1.588 -33.557 -12.197 1.00 54.88 119 SER A C 1
ATOM 913 O O . SER A 1 119 ? 1.590 -34.441 -13.048 1.00 54.88 119 SER A O 1
ATOM 915 N N . SER A 1 120 ? 2.367 -33.629 -11.111 1.00 55.62 120 SER A N 1
ATOM 916 C CA . SER A 1 120 ? 3.345 -34.709 -10.883 1.00 55.62 120 SER A CA 1
ATOM 917 C C . SER A 1 120 ? 2.807 -35.867 -10.026 1.00 55.62 120 SER A C 1
ATOM 919 O O . SER A 1 120 ? 3.543 -36.806 -9.730 1.00 55.62 120 SER A O 1
ATOM 921 N N . GLN A 1 121 ? 1.534 -35.824 -9.616 1.00 49.12 121 GLN A N 1
ATOM 922 C CA . GLN A 1 121 ? 0.884 -36.863 -8.806 1.00 49.12 121 GLN A CA 1
ATOM 923 C C . GLN A 1 121 ? -0.127 -37.688 -9.622 1.00 49.12 121 GLN A C 1
ATOM 925 O O . GLN A 1 121 ? -1.284 -37.821 -9.235 1.00 49.12 121 GLN A O 1
ATOM 930 N N . GLU A 1 122 ? 0.298 -38.282 -10.740 1.00 47.84 122 GLU A N 1
ATOM 931 C CA . GLU A 1 122 ? -0.460 -39.358 -11.396 1.00 47.84 122 GLU A CA 1
ATOM 932 C C . GLU A 1 122 ? 0.141 -40.740 -11.056 1.00 47.84 122 GLU A C 1
ATOM 934 O O . GLU A 1 122 ? 1.097 -41.205 -11.663 1.00 47.84 122 GLU A O 1
ATOM 939 N N . ILE A 1 123 ? -0.457 -41.363 -10.030 1.00 53.81 123 ILE A N 1
ATOM 940 C CA . ILE A 1 123 ? -0.786 -42.797 -9.864 1.00 53.81 123 ILE A CA 1
ATOM 941 C C . ILE A 1 123 ? 0.270 -43.860 -10.254 1.00 53.81 123 ILE A C 1
ATOM 943 O O . ILE A 1 123 ? 0.286 -44.358 -11.377 1.00 53.81 123 ILE A O 1
ATOM 947 N N . ASP A 1 124 ? 1.010 -44.377 -9.262 1.00 48.62 124 ASP A N 1
ATOM 948 C CA . ASP A 1 124 ? 1.501 -45.765 -9.303 1.00 48.62 124 ASP A CA 1
ATOM 949 C C . ASP A 1 124 ? 0.427 -46.666 -8.672 1.00 48.62 124 ASP A C 1
ATOM 951 O O . ASP A 1 124 ? 0.239 -46.711 -7.454 1.00 48.62 124 ASP A O 1
ATOM 955 N N . SER A 1 125 ? -0.377 -47.308 -9.520 1.00 52.22 125 SER A N 1
ATOM 956 C CA . SER A 1 125 ? -1.396 -48.264 -9.075 1.00 52.22 125 SER A CA 1
ATOM 957 C C . SER A 1 125 ? -0.723 -49.582 -8.671 1.00 52.22 125 SER A C 1
ATOM 959 O O . SER A 1 125 ? 0.099 -50.096 -9.434 1.00 52.22 125 SER A O 1
ATOM 961 N N . PRO A 1 126 ? -1.073 -50.200 -7.527 1.00 54.72 126 PRO A N 1
ATOM 962 C CA . PRO A 1 126 ? -0.455 -51.454 -7.122 1.00 54.72 126 PRO A CA 1
ATOM 963 C C . PRO A 1 126 ? -0.824 -52.560 -8.118 1.00 54.72 126 PRO A C 1
ATOM 965 O O . PRO A 1 126 ? -1.999 -52.888 -8.299 1.00 54.72 126 PRO A O 1
ATOM 968 N N . ARG A 1 127 ? 0.191 -53.150 -8.766 1.00 50.91 127 ARG A N 1
ATOM 969 C CA . ARG A 1 127 ? 0.029 -54.340 -9.612 1.00 50.91 127 ARG A CA 1
ATOM 970 C C . ARG A 1 127 ? -0.652 -55.443 -8.802 1.00 50.91 127 ARG A C 1
ATOM 972 O O . ARG A 1 127 ? -0.135 -55.883 -7.773 1.00 50.91 127 ARG A O 1
ATOM 979 N N . SER A 1 128 ? -1.803 -55.895 -9.286 1.00 49.22 128 SER A N 1
ATOM 980 C CA . SER A 1 128 ? -2.500 -57.071 -8.784 1.00 49.22 128 SER A CA 1
ATOM 981 C C . SER A 1 128 ? -1.568 -58.285 -8.835 1.00 49.22 128 SER A C 1
ATOM 983 O O . SER A 1 128 ? -1.042 -58.649 -9.886 1.00 49.22 128 SER A O 1
ATOM 985 N N . ARG A 1 129 ? -1.355 -58.928 -7.682 1.00 48.66 129 ARG A N 1
ATOM 986 C CA . ARG A 1 129 ? -0.796 -60.281 -7.635 1.00 48.66 129 ARG A CA 1
ATOM 987 C C . ARG A 1 129 ? -1.838 -61.221 -8.235 1.00 48.66 129 ARG A C 1
ATOM 989 O O . ARG A 1 129 ? -2.867 -61.467 -7.610 1.00 48.66 129 ARG A O 1
ATOM 996 N N . GLN A 1 130 ? -1.585 -61.712 -9.444 1.00 46.84 130 GLN A N 1
ATOM 997 C CA . GLN A 1 130 ? -2.210 -62.945 -9.904 1.00 46.84 130 GLN A CA 1
ATOM 998 C C . GLN A 1 130 ? -1.697 -64.075 -9.012 1.00 46.84 130 GLN A C 1
ATOM 1000 O O . GLN A 1 130 ? -0.500 -64.177 -8.745 1.00 46.84 130 GLN A O 1
ATOM 1005 N N . GLY A 1 131 ? -2.641 -64.830 -8.460 1.00 51.09 131 GLY A N 1
ATOM 1006 C CA . GLY A 1 131 ? -2.352 -66.037 -7.716 1.00 51.09 131 GLY A CA 1
ATOM 1007 C C . GLY A 1 131 ? -1.973 -67.144 -8.682 1.00 51.09 131 GLY A C 1
ATOM 1008 O O . GLY A 1 131 ? -2.720 -67.412 -9.618 1.00 51.09 131 GLY A O 1
ATOM 1009 N N . ASP A 1 132 ? -0.858 -67.797 -8.394 1.00 46.16 132 ASP A N 1
ATOM 1010 C CA . ASP A 1 132 ? -0.585 -69.133 -8.892 1.00 46.16 132 ASP A CA 1
ATOM 1011 C C . ASP A 1 132 ? -0.926 -70.098 -7.759 1.00 46.16 132 ASP A C 1
ATOM 1013 O O . ASP A 1 132 ? -0.318 -70.085 -6.685 1.00 46.16 132 ASP A O 1
ATOM 1017 N N . GLY A 1 133 ? -1.982 -70.875 -7.977 1.00 43.84 133 GLY A N 1
ATOM 1018 C CA . GLY A 1 133 ? -2.167 -72.126 -7.267 1.00 43.84 133 GLY A CA 1
ATOM 1019 C C . GLY A 1 133 ? -1.360 -73.204 -7.969 1.00 43.84 133 GLY A C 1
ATOM 1020 O O . GLY A 1 133 ? -1.329 -73.222 -9.191 1.00 43.84 133 GLY A O 1
ATOM 1021 N N . GLU A 1 134 ? -0.778 -74.123 -7.209 1.00 44.88 134 GLU A N 1
ATOM 1022 C CA . GLU A 1 134 ? -0.548 -75.495 -7.656 1.00 44.88 134 GLU A CA 1
ATOM 1023 C C . GLU A 1 134 ? -0.280 -76.396 -6.439 1.00 44.88 134 GLU A C 1
ATOM 1025 O O . GLU A 1 134 ? 0.613 -76.125 -5.642 1.00 44.88 134 GLU A O 1
ATOM 1030 N N . GLN A 1 135 ? -1.186 -77.375 -6.305 1.00 40.62 135 GLN A N 1
ATOM 1031 C CA . GLN A 1 135 ? -1.080 -78.763 -5.812 1.00 40.62 135 GLN A CA 1
ATOM 1032 C C . GLN A 1 135 ? -0.123 -79.113 -4.664 1.00 40.62 135 GLN A C 1
ATOM 1034 O O . GLN A 1 135 ? 1.111 -79.048 -4.843 1.00 40.62 135 GLN A O 1
#

Foldseek 3Di:
DEADLFQAFVPDPVDTHHGDPCRLVLLVLLVVLVDADDYDYPDDDPSLVVSVVVCVVSVRDHPDSDQDPPNDDDDDPDDGDQPPVPFDHDPRHGDCVVCSVVSNVVSVVVVVVVVVVVVVPDDPDDDDDDDDDDD

pLDDT: mean 85.36, std 17.81, range [40.62, 98.62]

Secondary structure (DSSP, 8-state):
---BTTTB-GGGTTSPPPBPTTHHHHHHHHHHTT--EE---S--THHHHHHHHHHHTTT--EEE-PPPTTTPPP--S----TTSTT--EETTEE-HHHHHHHHHHHHHHHHHHHHHHHTT----PPPP------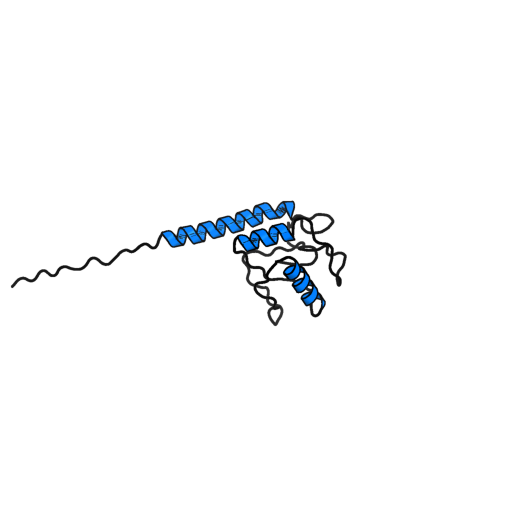-